Protein AF-A0A1M4SG14-F1 (afdb_monomer_lite)

Secondary structure (DSSP, 8-state):
-PPPHHHHHHHHHHHHHHHHHHHHHHHHTT-HHHHHHHHHHHHHHHHHHHHHHTT-S----S-HHHHHHHHHTT-GGGGGGHHHHHHHHGGGGGGT---

Sequence (99 aa):
MKRSNEEEAKRWLQQAKRDLDDAIFSKDGQRYNLACFLSQQAAEKAIKAYLYSQGAEFVWGHSVAELINDAIQFDESFVGRKKEGSSLDKYYIPTRYQG

Radius of gyration: 14.0 Å; chains: 1; bounding box: 39×34×36 Å

Structure (mmCIF, N/CA/C/O backbone):
data_AF-A0A1M4SG14-F1
#
_entry.id   AF-A0A1M4SG14-F1
#
loop_
_atom_site.group_PDB
_atom_site.id
_atom_site.type_symbol
_atom_site.label_atom_id
_atom_site.label_alt_id
_atom_site.label_comp_id
_atom_site.label_asym_id
_atom_site.label_entity_id
_atom_site.label_seq_id
_atom_site.pdbx_PDB_ins_code
_atom_site.Cartn_x
_atom_site.Cartn_y
_atom_site.Cartn_z
_atom_site.occupancy
_atom_site.B_iso_or_equiv
_atom_site.auth_seq_id
_atom_site.auth_comp_id
_atom_site.auth_asym_id
_atom_site.auth_atom_id
_atom_site.pdbx_PDB_model_num
ATOM 1 N N . MET A 1 1 ? -8.727 20.731 13.622 1.00 53.53 1 MET A N 1
ATOM 2 C CA . MET A 1 1 ? -9.446 19.474 13.932 1.00 53.53 1 MET A CA 1
ATOM 3 C C . MET A 1 1 ? -8.578 18.300 13.516 1.00 53.53 1 MET A C 1
ATOM 5 O O . MET A 1 1 ? -7.971 18.373 12.453 1.00 53.53 1 MET A O 1
ATOM 9 N N . LYS A 1 2 ? -8.479 17.261 14.354 1.00 65.88 2 LYS A N 1
ATOM 10 C CA . LYS A 1 2 ? -7.871 15.976 13.973 1.00 65.88 2 LYS A CA 1
ATOM 11 C C . LYS A 1 2 ? -8.773 15.374 12.881 1.00 65.88 2 LYS A C 1
ATOM 13 O O . LYS A 1 2 ? -9.988 15.386 13.060 1.00 65.88 2 LYS A O 1
ATOM 18 N N . ARG A 1 3 ? -8.209 14.977 11.736 1.00 73.44 3 ARG A N 1
ATOM 19 C CA . ARG A 1 3 ? -8.983 14.359 10.643 1.00 73.44 3 ARG A CA 1
ATOM 20 C C . ARG A 1 3 ? -9.549 13.020 11.104 1.00 73.44 3 ARG A C 1
ATOM 22 O O . ARG A 1 3 ? -8.946 12.365 11.955 1.00 73.44 3 ARG A O 1
ATOM 29 N N . SER A 1 4 ? -10.705 12.645 10.568 1.00 91.62 4 SER A N 1
ATOM 30 C CA . SER A 1 4 ? -11.299 11.337 10.840 1.00 91.62 4 SER A CA 1
ATOM 31 C C . SER A 1 4 ? -10.488 10.222 10.176 1.00 91.62 4 SER A C 1
ATOM 33 O O . SER A 1 4 ? -9.820 10.430 9.159 1.00 91.62 4 SER A O 1
ATOM 35 N N . ASN A 1 5 ? -10.583 9.015 10.729 1.00 90.81 5 ASN A N 1
ATOM 36 C CA . ASN A 1 5 ? -9.946 7.828 10.160 1.00 90.81 5 ASN A CA 1
ATOM 37 C C . ASN A 1 5 ? -10.421 7.551 8.721 1.00 90.81 5 ASN A C 1
ATOM 39 O O . ASN A 1 5 ? -9.631 7.135 7.878 1.00 90.81 5 ASN A O 1
ATOM 43 N N . GLU A 1 6 ? -11.681 7.863 8.404 1.00 93.38 6 GLU A N 1
ATOM 44 C CA . GLU A 1 6 ? -12.226 7.722 7.052 1.00 93.38 6 GLU A CA 1
ATOM 45 C C . GLU A 1 6 ? -11.580 8.702 6.054 1.00 93.38 6 GLU A C 1
ATOM 47 O O . GLU A 1 6 ? -11.269 8.332 4.918 1.00 93.38 6 GLU A O 1
ATOM 52 N N . GLU A 1 7 ? -11.339 9.949 6.465 1.00 94.75 7 GLU A N 1
ATOM 53 C CA . GLU A 1 7 ? -10.655 10.943 5.630 1.00 94.75 7 GLU A CA 1
ATOM 54 C C . GLU A 1 7 ? -9.188 10.569 5.384 1.00 94.75 7 GLU A C 1
ATOM 56 O O . GLU A 1 7 ? -8.713 10.671 4.248 1.00 94.75 7 GLU A O 1
ATOM 61 N N . GLU A 1 8 ? -8.472 10.095 6.411 1.00 94.56 8 GLU A N 1
ATOM 62 C CA . GLU A 1 8 ? -7.099 9.605 6.236 1.00 94.56 8 GLU A CA 1
ATOM 63 C C . GLU A 1 8 ? -7.064 8.359 5.345 1.00 94.56 8 GLU A C 1
ATOM 65 O O . GLU A 1 8 ? -6.257 8.307 4.415 1.00 94.56 8 GLU A O 1
ATOM 70 N N . ALA A 1 9 ? -7.983 7.406 5.532 1.00 96.56 9 ALA A N 1
ATOM 71 C CA . ALA A 1 9 ? -8.096 6.232 4.670 1.00 96.56 9 ALA A CA 1
ATOM 72 C C . ALA A 1 9 ? -8.272 6.625 3.193 1.00 96.56 9 ALA A C 1
ATOM 74 O O . ALA A 1 9 ? -7.521 6.167 2.327 1.00 96.56 9 ALA A O 1
ATOM 75 N N . LYS A 1 10 ? -9.207 7.538 2.893 1.00 97.12 10 LYS A N 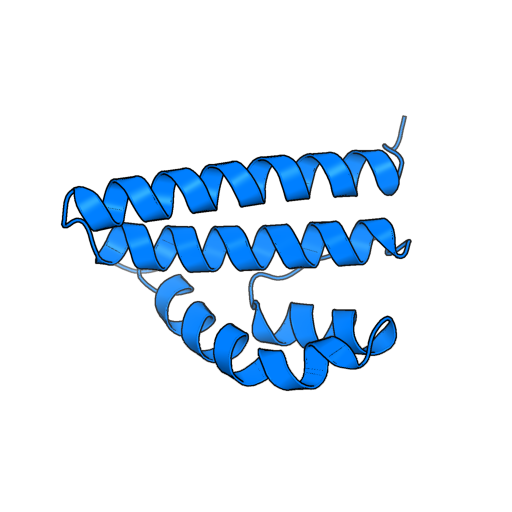1
ATOM 76 C CA . LYS A 1 10 ? -9.438 8.033 1.523 1.00 97.12 10 LYS A CA 1
ATOM 77 C C . LYS A 1 10 ? -8.201 8.710 0.940 1.00 97.12 10 LYS A C 1
ATOM 79 O O . LYS A 1 10 ? -7.866 8.473 -0.221 1.00 97.12 10 LYS A O 1
ATOM 84 N N . ARG A 1 11 ? -7.504 9.521 1.737 1.00 96.62 11 ARG A N 1
ATOM 85 C CA . ARG A 1 11 ? -6.282 10.218 1.320 1.00 96.62 11 ARG A CA 1
ATOM 86 C C . ARG A 1 11 ? -5.157 9.241 0.978 1.00 96.62 11 ARG A C 1
ATOM 88 O O . ARG A 1 11 ? -4.558 9.361 -0.092 1.00 96.62 11 ARG A O 1
ATOM 95 N N . TRP A 1 12 ? -4.880 8.276 1.855 1.00 97.25 12 TRP A N 1
ATOM 96 C CA . TRP A 1 12 ? -3.857 7.256 1.609 1.00 97.25 12 TRP A CA 1
ATOM 97 C C . TRP A 1 12 ? -4.201 6.410 0.383 1.00 97.25 12 TRP A C 1
ATOM 99 O O . TRP A 1 12 ? -3.333 6.187 -0.460 1.00 97.25 12 TRP A O 1
ATOM 109 N N . LEU A 1 13 ? -5.473 6.030 0.216 1.00 98.38 13 LEU A N 1
ATOM 110 C CA . LEU A 1 13 ? -5.920 5.264 -0.947 1.00 98.38 13 LEU A CA 1
ATOM 111 C C . LEU A 1 13 ? -5.787 6.063 -2.248 1.00 98.38 13 LEU A C 1
ATOM 113 O O . LEU A 1 13 ? -5.401 5.509 -3.276 1.00 98.38 13 LEU A O 1
ATOM 117 N N . GLN A 1 14 ? -6.095 7.362 -2.227 1.00 98.50 14 GLN A N 1
ATOM 118 C CA . GLN A 1 14 ? -5.926 8.222 -3.397 1.00 98.50 14 GLN A CA 1
ATOM 119 C C . GLN A 1 14 ? -4.456 8.299 -3.817 1.00 98.50 14 GLN A C 1
ATOM 121 O O . GLN A 1 14 ? -4.161 8.199 -5.006 1.00 98.50 14 GLN A O 1
ATOM 126 N N . GLN A 1 15 ? -3.540 8.439 -2.858 1.00 98.19 15 GLN A N 1
ATOM 127 C CA . GLN A 1 15 ? -2.114 8.462 -3.165 1.00 98.19 15 GLN A CA 1
ATOM 128 C C . GLN A 1 15 ? -1.616 7.092 -3.645 1.00 98.19 15 GLN A C 1
ATOM 130 O O . GLN A 1 15 ? -0.887 7.038 -4.626 1.00 98.19 15 GLN A O 1
ATOM 135 N N . ALA A 1 16 ? -2.072 5.993 -3.037 1.00 98.50 16 ALA A N 1
ATOM 136 C CA . ALA A 1 16 ? -1.742 4.638 -3.480 1.00 98.50 16 ALA A CA 1
ATOM 137 C C . ALA A 1 16 ? -2.119 4.393 -4.950 1.00 98.50 16 ALA A C 1
ATOM 139 O O . ALA A 1 16 ? -1.352 3.805 -5.707 1.00 98.50 16 ALA A O 1
ATOM 140 N N . LYS A 1 17 ? -3.296 4.880 -5.366 1.00 98.69 17 LYS A N 1
ATOM 141 C CA . LYS A 1 17 ? -3.761 4.782 -6.757 1.00 98.69 17 LYS A CA 1
ATOM 142 C C . LYS A 1 17 ? -2.889 5.584 -7.722 1.00 98.69 17 LYS A C 1
ATOM 144 O O . LYS A 1 17 ? -2.611 5.090 -8.806 1.00 98.69 17 LYS A O 1
ATOM 149 N N . ARG A 1 18 ? -2.459 6.788 -7.330 1.00 98.56 18 ARG A N 1
ATOM 150 C CA . ARG A 1 18 ? -1.542 7.615 -8.135 1.00 98.56 18 ARG A CA 1
ATOM 151 C C . ARG A 1 18 ? -0.184 6.943 -8.290 1.00 98.56 18 ARG A C 1
ATOM 153 O O . ARG A 1 18 ? 0.288 6.803 -9.406 1.00 98.56 18 ARG A O 1
ATOM 160 N N . ASP A 1 19 ? 0.382 6.441 -7.195 1.00 98.31 19 ASP A N 1
ATOM 161 C CA . ASP A 1 19 ? 1.669 5.745 -7.236 1.00 98.31 19 ASP A CA 1
ATOM 162 C C . ASP A 1 19 ? 1.611 4.494 -8.128 1.00 98.31 19 ASP A C 1
ATOM 164 O O . ASP A 1 19 ? 2.572 4.190 -8.830 1.00 98.31 19 ASP A O 1
ATOM 168 N N . LEU A 1 20 ? 0.484 3.771 -8.128 1.00 98.56 20 LEU A N 1
ATOM 169 C CA . LEU A 1 20 ? 0.284 2.625 -9.016 1.00 98.56 20 LEU A CA 1
ATOM 170 C C . LEU A 1 20 ? 0.206 3.043 -10.491 1.00 98.56 20 LEU A C 1
ATOM 172 O O . LEU A 1 20 ? 0.799 2.376 -11.336 1.00 98.56 20 LEU A O 1
ATOM 176 N N . ASP A 1 21 ? -0.503 4.129 -10.798 1.00 98.69 21 ASP A N 1
ATOM 177 C CA . ASP A 1 21 ? -0.583 4.680 -12.156 1.00 98.69 21 ASP A CA 1
ATOM 178 C C . ASP A 1 21 ? 0.807 5.107 -12.660 1.00 98.69 21 ASP A C 1
ATOM 180 O O . ASP A 1 21 ? 1.258 4.673 -13.722 1.00 98.69 21 ASP A O 1
ATOM 184 N N . ASP A 1 22 ? 1.562 5.824 -11.823 1.00 98.44 22 ASP A N 1
ATOM 185 C CA . ASP A 1 22 ? 2.942 6.217 -12.114 1.00 98.44 22 ASP A CA 1
ATOM 186 C C . ASP A 1 22 ? 3.872 4.996 -12.263 1.00 98.44 22 ASP A C 1
ATOM 188 O O . ASP A 1 22 ? 4.796 5.007 -13.086 1.00 98.44 22 ASP A O 1
ATOM 192 N N . ALA A 1 23 ? 3.646 3.920 -11.496 1.00 97.69 23 ALA A N 1
ATOM 193 C CA . ALA A 1 23 ? 4.402 2.673 -11.618 1.00 97.69 23 ALA A CA 1
ATOM 194 C C . ALA A 1 23 ? 4.162 2.001 -12.977 1.00 97.69 23 ALA A C 1
ATOM 196 O O . ALA A 1 23 ? 5.116 1.549 -13.618 1.00 97.69 23 ALA A O 1
ATOM 197 N N . ILE A 1 24 ? 2.903 1.960 -13.426 1.00 98.44 24 ILE A N 1
ATOM 198 C CA . ILE A 1 24 ? 2.510 1.410 -14.729 1.00 98.44 24 ILE A CA 1
ATOM 199 C C . ILE A 1 24 ? 3.133 2.244 -15.850 1.00 98.44 24 ILE A C 1
ATOM 201 O O . ILE A 1 24 ? 3.825 1.684 -16.703 1.00 98.44 24 ILE A O 1
ATOM 205 N N . PHE A 1 25 ? 2.992 3.571 -15.789 1.00 98.44 25 PHE A N 1
ATOM 206 C CA . PHE A 1 25 ? 3.600 4.489 -16.751 1.00 98.44 25 PHE A CA 1
ATOM 207 C C . PHE A 1 25 ? 5.128 4.334 -16.812 1.00 98.44 25 PHE A C 1
ATOM 209 O O . PHE A 1 25 ? 5.718 4.244 -17.889 1.00 98.44 25 PHE A O 1
ATOM 216 N N . SER A 1 26 ? 5.785 4.234 -15.653 1.00 97.19 26 SER A N 1
ATOM 217 C CA . SER A 1 26 ? 7.238 4.042 -15.566 1.00 97.19 26 SER A CA 1
ATOM 218 C C . SER A 1 26 ? 7.682 2.711 -16.168 1.00 97.19 26 SER A C 1
ATOM 220 O O . SER A 1 26 ? 8.703 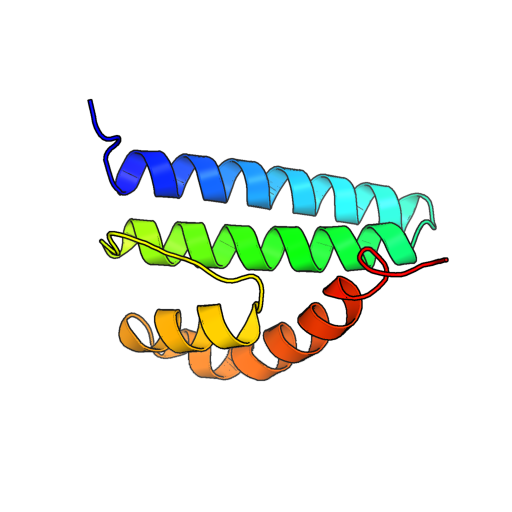2.659 -16.855 1.00 97.19 26 SER A O 1
ATOM 222 N N . LYS A 1 27 ? 6.921 1.635 -15.938 1.00 97.69 27 LYS A N 1
ATOM 223 C CA . LYS A 1 27 ? 7.182 0.312 -16.515 1.00 97.69 27 LYS A CA 1
ATOM 224 C C . LYS A 1 27 ? 7.065 0.352 -18.042 1.00 97.69 27 LYS A C 1
ATOM 226 O O . LYS A 1 27 ? 7.952 -0.166 -18.718 1.00 97.69 27 LYS A O 1
ATOM 231 N N . ASP A 1 28 ? 6.029 0.994 -18.577 1.00 98.06 28 ASP A N 1
ATOM 232 C CA . ASP A 1 28 ? 5.823 1.128 -20.026 1.00 98.06 28 ASP A CA 1
ATOM 233 C C . ASP A 1 28 ? 6.906 2.013 -20.673 1.00 98.06 28 ASP A C 1
ATOM 235 O O . ASP A 1 28 ? 7.377 1.731 -21.774 1.00 98.06 28 ASP A O 1
ATOM 239 N N . GLY A 1 29 ? 7.399 3.015 -19.940 1.00 97.75 29 GLY A N 1
ATOM 240 C CA . GLY A 1 29 ? 8.583 3.806 -20.289 1.00 97.75 29 GLY A CA 1
ATOM 241 C C . GLY A 1 29 ? 9.929 3.102 -20.056 1.00 97.75 29 GLY A C 1
ATOM 242 O O . GLY A 1 29 ? 10.965 3.764 -20.108 1.00 97.75 29 GLY A O 1
ATOM 243 N N . GLN A 1 30 ? 9.933 1.795 -19.760 1.00 97.19 30 GLN A N 1
ATOM 244 C CA . GLN A 1 30 ? 11.117 0.960 -19.493 1.00 97.19 30 GLN A CA 1
ATOM 245 C C . GLN A 1 30 ? 11.993 1.433 -18.313 1.00 97.19 30 GLN A C 1
ATOM 247 O O . GLN A 1 30 ? 13.157 1.050 -18.180 1.00 97.19 30 GLN A O 1
ATOM 252 N N . ARG A 1 31 ? 11.434 2.237 -17.402 1.00 95.56 31 ARG A N 1
ATOM 253 C CA . ARG A 1 31 ? 12.075 2.700 -16.160 1.00 95.56 31 ARG A CA 1
ATOM 254 C C . ARG A 1 31 ? 11.769 1.732 -15.017 1.00 95.56 31 ARG A C 1
ATOM 256 O O . ARG A 1 31 ? 11.079 2.069 -14.055 1.00 95.56 31 ARG A O 1
ATOM 263 N N . TYR A 1 32 ? 12.262 0.501 -15.133 1.00 93.06 32 TYR A N 1
ATOM 264 C CA . TYR A 1 32 ? 11.877 -0.605 -14.245 1.00 93.06 32 TYR A CA 1
ATOM 265 C C . TYR A 1 32 ? 12.236 -0.384 -12.770 1.00 93.06 32 TYR A C 1
ATOM 267 O O . TYR A 1 32 ? 11.474 -0.766 -11.888 1.00 93.06 32 TYR A O 1
ATOM 275 N N . ASN A 1 33 ? 13.365 0.269 -12.485 1.00 91.88 33 ASN A N 1
ATOM 276 C CA . ASN A 1 33 ? 13.756 0.617 -11.117 1.00 91.88 33 ASN A CA 1
ATOM 277 C C . ASN A 1 33 ? 12.728 1.546 -10.447 1.00 91.88 33 ASN A C 1
ATOM 279 O O . ASN A 1 33 ? 12.327 1.302 -9.309 1.00 91.88 33 ASN A O 1
ATOM 283 N N . LEU A 1 34 ? 12.271 2.571 -11.172 1.00 92.81 34 LEU A N 1
ATOM 284 C CA . LEU A 1 34 ? 11.246 3.500 -10.705 1.00 92.81 34 LEU A CA 1
ATOM 285 C C . LEU A 1 34 ? 9.889 2.801 -10.572 1.00 92.81 34 LEU A C 1
ATOM 287 O O . LEU A 1 34 ? 9.215 2.976 -9.562 1.00 92.81 34 LEU A O 1
ATOM 291 N N . ALA A 1 35 ? 9.529 1.949 -11.536 1.00 95.88 35 ALA A N 1
ATOM 292 C CA . ALA A 1 35 ? 8.304 1.157 -11.473 1.00 95.88 35 ALA A CA 1
ATOM 293 C C . ALA A 1 35 ? 8.247 0.260 -10.222 1.00 95.88 35 ALA A C 1
ATOM 295 O O . ALA A 1 35 ? 7.221 0.215 -9.544 1.00 95.88 35 ALA A O 1
ATOM 296 N N . CYS A 1 36 ? 9.350 -0.412 -9.869 1.00 93.94 36 CYS A N 1
ATOM 297 C CA . CYS A 1 36 ? 9.424 -1.233 -8.658 1.00 93.94 36 CYS A CA 1
ATOM 298 C C . CYS A 1 36 ? 9.304 -0.397 -7.375 1.00 93.94 36 CYS A C 1
ATOM 300 O O . CYS A 1 36 ? 8.570 -0.781 -6.464 1.00 93.94 36 CYS A O 1
ATOM 302 N N . PHE A 1 37 ? 9.985 0.752 -7.309 1.00 93.94 37 PHE A N 1
ATOM 303 C CA . PHE A 1 37 ? 9.889 1.666 -6.167 1.00 93.94 37 PHE A CA 1
ATOM 304 C C . PHE A 1 37 ? 8.453 2.173 -5.967 1.00 93.94 37 PHE A C 1
ATOM 306 O O . PHE A 1 37 ? 7.904 2.081 -4.869 1.00 93.94 37 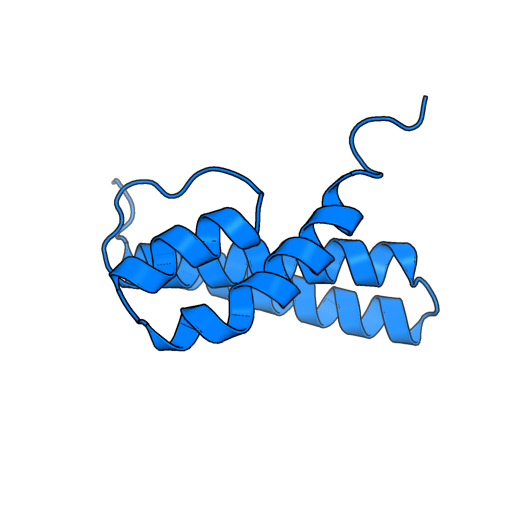PHE A O 1
ATOM 313 N N . LEU A 1 38 ? 7.815 2.639 -7.041 1.00 96.12 38 LEU A N 1
ATOM 314 C CA . LEU A 1 38 ? 6.437 3.127 -7.004 1.00 96.12 38 LEU A CA 1
ATOM 315 C C . LEU A 1 38 ? 5.435 2.012 -6.685 1.00 96.12 38 LEU A C 1
ATOM 317 O O . LEU A 1 38 ? 4.475 2.251 -5.962 1.00 96.12 38 LEU A O 1
ATOM 321 N N . SER A 1 39 ? 5.690 0.776 -7.126 1.00 96.75 39 SER A N 1
ATOM 322 C CA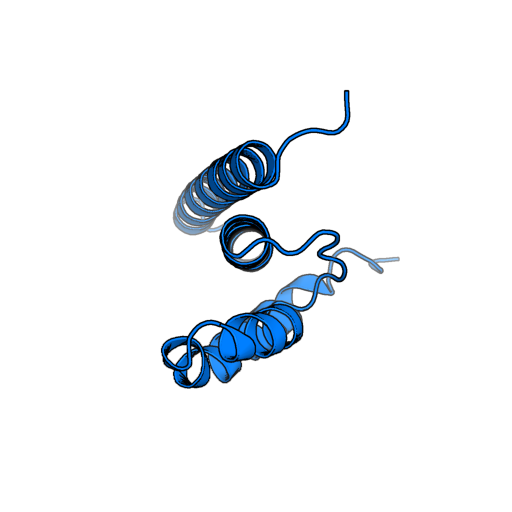 . SER A 1 39 ? 4.867 -0.385 -6.754 1.00 96.75 39 SER A CA 1
ATOM 323 C C . SER A 1 39 ? 4.927 -0.679 -5.251 1.00 96.75 39 SER A C 1
ATOM 325 O O . SER A 1 39 ? 3.897 -0.963 -4.638 1.00 96.75 39 SER A O 1
ATOM 327 N N . GLN A 1 40 ? 6.112 -0.579 -4.633 1.00 95.69 40 GLN A N 1
ATOM 328 C CA . GLN A 1 40 ? 6.248 -0.714 -3.178 1.00 95.69 40 GLN A CA 1
ATOM 329 C C . GLN A 1 40 ? 5.507 0.419 -2.457 1.00 95.69 40 GLN A C 1
ATOM 331 O O . GL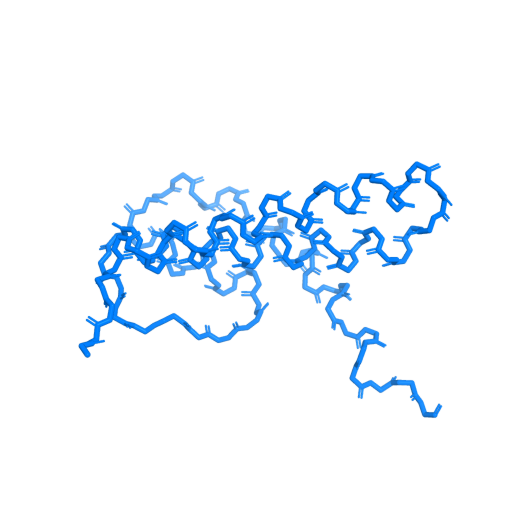N A 1 40 ? 4.747 0.149 -1.527 1.00 95.69 40 GLN A O 1
ATOM 336 N N . GLN A 1 41 ? 5.662 1.662 -2.922 1.00 96.69 41 GLN A N 1
ATOM 337 C CA . GLN A 1 41 ? 4.966 2.819 -2.360 1.00 96.69 41 GLN A CA 1
ATOM 338 C C . GLN A 1 41 ? 3.442 2.690 -2.475 1.00 96.69 41 GLN A C 1
ATOM 340 O O . GLN A 1 41 ? 2.738 2.913 -1.492 1.00 96.69 41 GLN A O 1
ATOM 345 N N . ALA A 1 42 ? 2.929 2.259 -3.628 1.00 98.12 42 ALA A N 1
ATOM 346 C CA . ALA A 1 42 ? 1.507 2.019 -3.832 1.00 98.12 42 ALA A CA 1
ATOM 347 C C . ALA A 1 42 ? 0.960 0.990 -2.831 1.00 98.12 42 ALA A C 1
ATOM 349 O O . ALA A 1 42 ? -0.068 1.233 -2.197 1.00 98.12 42 ALA A O 1
ATOM 350 N N . ALA A 1 43 ? 1.669 -0.127 -2.634 1.00 97.38 43 ALA A N 1
ATOM 351 C CA . ALA A 1 43 ? 1.276 -1.152 -1.672 1.00 97.38 43 ALA A CA 1
ATOM 352 C C . ALA A 1 43 ? 1.314 -0.639 -0.223 1.00 97.38 43 ALA A C 1
ATOM 354 O O . ALA A 1 43 ? 0.332 -0.801 0.500 1.00 97.38 43 ALA A O 1
ATOM 355 N N . GLU A 1 44 ? 2.393 0.040 0.187 1.00 97.06 44 GLU A N 1
ATOM 356 C CA . GLU A 1 44 ? 2.520 0.648 1.522 1.00 97.06 44 GLU A CA 1
ATOM 357 C C . GLU A 1 44 ? 1.319 1.555 1.824 1.00 97.06 44 GLU A C 1
ATOM 359 O O . GLU A 1 44 ? 0.662 1.430 2.861 1.00 97.06 44 GLU A O 1
ATOM 364 N N . LYS A 1 45 ? 0.991 2.450 0.888 1.00 97.88 45 LYS A N 1
ATOM 365 C CA . LYS A 1 45 ? -0.101 3.414 1.048 1.00 97.88 45 LYS A CA 1
ATOM 366 C C . LYS A 1 45 ? -1.479 2.752 1.015 1.00 97.88 45 LYS A C 1
ATOM 368 O O . LYS A 1 45 ? -2.361 3.172 1.762 1.00 97.88 45 LYS A O 1
ATOM 373 N N . ALA A 1 46 ? -1.666 1.712 0.203 1.00 98.25 46 ALA A N 1
ATOM 374 C CA . ALA A 1 46 ? -2.923 0.971 0.142 1.00 98.25 46 ALA A CA 1
ATOM 375 C C . ALA A 1 46 ? -3.223 0.242 1.460 1.00 98.25 46 ALA A C 1
ATOM 377 O O . ALA A 1 46 ? -4.345 0.323 1.958 1.00 98.25 46 ALA A O 1
ATOM 378 N N . ILE A 1 47 ? -2.225 -0.415 2.062 1.00 97.75 47 ILE A N 1
ATOM 379 C CA . ILE A 1 47 ? -2.422 -1.105 3.345 1.00 97.75 47 ILE A CA 1
ATOM 380 C C . ILE A 1 47 ? -2.624 -0.100 4.486 1.00 97.75 47 ILE A C 1
ATOM 382 O O . ILE A 1 47 ? -3.507 -0.296 5.318 1.00 97.75 47 ILE A O 1
ATOM 386 N N . LYS A 1 48 ? -1.912 1.037 4.483 1.00 97.44 48 LYS A N 1
ATOM 387 C CA . LYS A 1 48 ? -2.184 2.141 5.426 1.00 97.44 48 LYS A CA 1
ATOM 388 C C . LYS A 1 48 ? -3.623 2.636 5.329 1.00 97.44 48 LYS A C 1
ATOM 390 O O . LYS A 1 48 ? -4.282 2.803 6.352 1.00 97.44 48 LYS A O 1
ATOM 395 N N . ALA A 1 49 ? -4.124 2.836 4.110 1.00 97.81 49 ALA A N 1
ATOM 396 C CA . ALA A 1 49 ? -5.509 3.233 3.888 1.00 97.81 49 ALA A CA 1
ATOM 397 C C . ALA A 1 49 ? -6.501 2.222 4.473 1.00 97.81 49 ALA A C 1
ATOM 399 O O . ALA A 1 49 ? -7.468 2.616 5.124 1.00 97.81 49 ALA A O 1
ATOM 400 N N . TYR A 1 50 ? -6.238 0.929 4.266 1.00 97.81 50 TYR A N 1
ATOM 401 C CA . TYR A 1 50 ? -7.040 -0.142 4.842 1.00 97.81 50 TYR A CA 1
ATOM 402 C C . TYR A 1 50 ? -7.033 -0.090 6.376 1.00 97.81 50 TYR A C 1
ATOM 404 O O . TYR A 1 50 ? -8.101 -0.024 6.976 1.00 97.81 50 TYR A O 1
ATOM 412 N N . LEU A 1 51 ? -5.865 -0.010 7.015 1.00 96.94 51 LEU A N 1
ATOM 413 C CA . LEU A 1 51 ? -5.750 0.051 8.477 1.00 96.94 51 LEU A CA 1
ATOM 414 C C . LEU A 1 51 ? -6.479 1.261 9.080 1.00 96.94 51 LEU A C 1
ATOM 416 O O . LEU A 1 51 ? -7.216 1.116 10.056 1.00 96.94 51 LEU A O 1
ATOM 420 N N . TYR A 1 52 ? -6.360 2.440 8.461 1.00 96.75 52 TYR A N 1
ATOM 421 C CA . TYR A 1 52 ? -7.156 3.602 8.864 1.00 96.75 52 TYR A CA 1
ATOM 422 C C . TYR A 1 52 ? -8.659 3.346 8.697 1.00 96.75 52 TYR A C 1
ATOM 424 O O . TYR A 1 52 ? -9.432 3.686 9.588 1.00 96.75 52 TYR A O 1
ATOM 432 N N . SER A 1 53 ? -9.095 2.685 7.618 1.00 96.62 53 SER A N 1
ATOM 433 C CA . SER A 1 53 ? -10.516 2.351 7.429 1.00 96.62 53 SER A CA 1
ATOM 434 C C . SER A 1 53 ? -11.067 1.393 8.495 1.00 96.62 53 SER A C 1
ATOM 436 O O . SER A 1 53 ? -12.258 1.443 8.784 1.00 96.62 53 SER A O 1
ATOM 438 N N . GLN A 1 54 ? -10.202 0.576 9.110 1.00 96.31 54 GLN A N 1
ATOM 439 C CA . GLN A 1 54 ? -10.543 -0.313 10.228 1.00 96.31 54 GLN A CA 1
ATOM 440 C C . GLN A 1 54 ? -10.506 0.385 11.599 1.00 96.31 54 GLN A C 1
ATOM 442 O O . GLN A 1 54 ? -10.800 -0.229 12.620 1.00 96.31 54 GLN A O 1
ATOM 447 N N . GLY A 1 55 ? -10.165 1.676 11.641 1.00 93.69 55 GLY A N 1
ATOM 448 C CA . GLY A 1 55 ? -10.178 2.472 12.865 1.00 93.69 55 GLY A CA 1
ATOM 449 C C . GLY A 1 55 ? -8.825 2.621 13.563 1.00 93.69 55 GLY A C 1
ATOM 450 O O . GLY A 1 55 ? -8.793 3.154 14.672 1.00 93.69 55 GLY A O 1
ATOM 451 N N . ALA A 1 56 ? -7.713 2.207 12.944 1.00 92.25 56 ALA A N 1
ATOM 452 C CA . ALA A 1 56 ? -6.383 2.406 13.519 1.00 92.25 56 ALA A CA 1
ATOM 453 C C . ALA A 1 56 ? -6.085 3.903 13.735 1.00 92.25 56 ALA A C 1
ATOM 455 O O . ALA A 1 56 ? -6.200 4.706 12.811 1.00 92.25 56 ALA A O 1
ATOM 456 N N . GLU A 1 57 ? -5.677 4.289 14.948 1.00 85.81 57 GLU A N 1
ATOM 457 C CA . GLU A 1 57 ? -5.384 5.697 15.265 1.00 85.81 57 GLU A CA 1
ATOM 458 C C . GLU A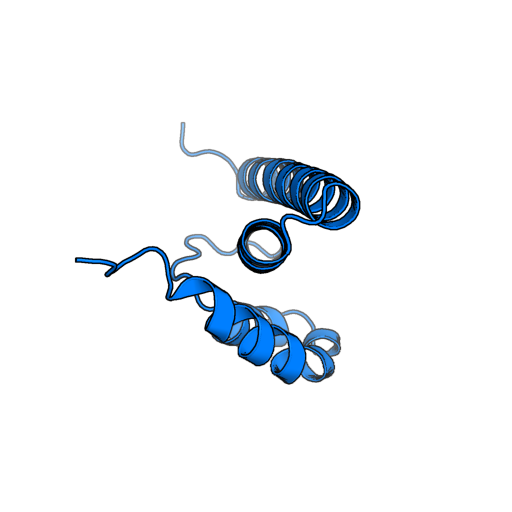 1 57 ? -4.045 6.173 14.685 1.00 85.81 57 GLU A C 1
ATOM 460 O O . GLU A 1 57 ? -3.906 7.330 14.280 1.00 85.81 57 GLU A O 1
ATOM 465 N N . PHE A 1 58 ? -3.053 5.282 14.644 1.00 85.19 58 PHE A N 1
ATOM 466 C CA . PHE A 1 58 ? -1.714 5.563 14.139 1.00 85.19 58 PHE A CA 1
ATOM 467 C C . PHE A 1 58 ? -1.179 4.362 13.369 1.00 85.19 58 PHE A C 1
ATOM 469 O O . PHE A 1 58 ? -0.977 3.293 13.936 1.00 85.19 58 PHE A O 1
ATOM 476 N N . VAL A 1 59 ? -0.897 4.570 12.083 1.00 89.62 59 VAL A N 1
ATOM 477 C CA . VAL A 1 59 ? -0.247 3.580 11.225 1.00 89.62 59 VAL A CA 1
ATOM 478 C C . VAL A 1 59 ? 1.132 4.112 10.847 1.00 89.62 59 VAL A C 1
ATOM 480 O O . VAL A 1 59 ? 1.253 5.181 10.245 1.00 89.62 59 VAL A O 1
ATOM 483 N N . TRP A 1 60 ? 2.185 3.390 11.220 1.00 86.38 60 TRP A N 1
ATOM 484 C CA . TRP A 1 60 ? 3.575 3.817 11.060 1.00 86.38 60 TRP A CA 1
ATOM 485 C C . TRP A 1 60 ? 4.416 2.716 10.408 1.00 86.38 60 TRP A C 1
ATOM 487 O O . TRP A 1 60 ? 3.956 1.597 10.215 1.00 86.38 60 TRP A O 1
ATOM 497 N N . GLY A 1 61 ? 5.644 3.055 10.017 1.00 87.56 61 GLY A N 1
ATOM 498 C CA . GLY A 1 61 ? 6.530 2.140 9.300 1.00 87.56 61 GLY A CA 1
ATOM 499 C C . GLY A 1 61 ? 6.353 2.173 7.780 1.00 87.56 61 GLY A C 1
ATOM 500 O O . GLY A 1 61 ? 5.447 2.815 7.242 1.00 87.56 61 GLY A O 1
ATOM 501 N N . HIS A 1 62 ? 7.286 1.512 7.096 1.00 85.44 62 HIS A N 1
ATOM 502 C CA . HIS A 1 62 ? 7.380 1.476 5.630 1.00 85.44 62 HIS A CA 1
ATOM 503 C C . HIS A 1 62 ? 7.424 0.057 5.059 1.00 85.44 62 HIS A C 1
ATOM 505 O O . HIS A 1 62 ? 7.321 -0.116 3.849 1.00 85.44 62 HIS A O 1
ATOM 511 N N . SER A 1 63 ? 7.584 -0.958 5.913 1.00 93.00 63 SER A N 1
ATOM 512 C CA . SER A 1 63 ? 7.549 -2.346 5.462 1.00 93.00 63 SER A CA 1
ATOM 513 C C . SER A 1 63 ? 6.114 -2.728 5.125 1.00 93.00 63 SER A C 1
ATOM 515 O O . SER A 1 63 ? 5.235 -2.706 5.986 1.00 93.00 63 SER A O 1
ATOM 517 N N . VAL A 1 64 ? 5.887 -3.103 3.870 1.00 95.25 64 VAL A N 1
ATOM 518 C CA . VAL A 1 64 ? 4.603 -3.625 3.403 1.00 95.25 64 VAL A CA 1
ATOM 519 C C . VAL A 1 64 ? 4.290 -4.937 4.117 1.00 95.25 64 VAL A C 1
ATOM 521 O O . VAL A 1 64 ? 3.140 -5.174 4.468 1.00 95.25 64 VAL A O 1
ATOM 524 N N . ALA A 1 65 ? 5.299 -5.777 4.375 1.00 94.56 65 ALA A N 1
ATOM 525 C CA . ALA A 1 65 ? 5.104 -7.036 5.090 1.00 94.56 65 ALA A CA 1
ATOM 526 C C . ALA A 1 65 ? 4.612 -6.830 6.533 1.00 94.56 65 ALA A C 1
ATOM 528 O O . ALA A 1 65 ? 3.699 -7.535 6.961 1.00 94.56 65 ALA A O 1
ATOM 529 N N . GLU A 1 66 ? 5.175 -5.861 7.261 1.00 94.50 66 GLU A N 1
ATOM 530 C CA . GLU A 1 66 ? 4.722 -5.543 8.621 1.00 94.50 66 GLU A CA 1
ATOM 531 C C . GLU A 1 66 ? 3.323 -4.921 8.623 1.00 94.50 66 GLU A C 1
ATOM 533 O O . GLU A 1 66 ? 2.464 -5.358 9.381 1.00 94.50 66 GLU A O 1
ATOM 538 N N . LEU A 1 67 ? 3.031 -4.010 7.691 1.00 96.56 67 LEU A N 1
ATOM 539 C CA . LEU A 1 67 ? 1.680 -3.454 7.546 1.00 96.56 67 LEU A CA 1
ATOM 540 C C . LEU A 1 67 ? 0.639 -4.536 7.206 1.00 96.56 67 LEU A C 1
ATOM 542 O O . LEU A 1 67 ? -0.508 -4.460 7.641 1.00 96.56 67 LEU A O 1
ATOM 546 N N . ILE A 1 68 ? 1.023 -5.559 6.435 1.00 96.69 68 ILE A N 1
ATOM 547 C CA . ILE A 1 68 ? 0.170 -6.723 6.167 1.00 96.69 68 ILE A CA 1
ATOM 548 C C . ILE A 1 68 ? -0.050 -7.550 7.443 1.00 96.69 68 ILE A C 1
ATOM 550 O O . ILE A 1 68 ? -1.164 -8.024 7.644 1.00 96.69 68 ILE A O 1
ATOM 554 N N . ASN A 1 69 ? 0.951 -7.704 8.321 1.00 95.31 69 ASN A N 1
ATOM 555 C CA . ASN A 1 69 ? 0.761 -8.381 9.615 1.00 95.31 69 ASN A CA 1
ATOM 556 C C . ASN A 1 69 ? -0.296 -7.672 10.472 1.00 95.31 69 ASN A C 1
ATOM 558 O O . ASN A 1 69 ? -1.133 -8.344 11.078 1.00 95.31 69 ASN A O 1
ATOM 562 N N . ASP A 1 70 ? -0.285 -6.338 10.476 1.00 95.69 70 ASP A N 1
ATOM 563 C CA . ASP A 1 70 ? -1.301 -5.539 11.162 1.00 95.69 70 ASP A CA 1
ATOM 564 C C . ASP A 1 70 ? -2.680 -5.730 10.513 1.00 95.69 70 ASP A C 1
ATOM 566 O O . ASP A 1 70 ? -3.678 -5.914 11.206 1.00 95.69 70 ASP A O 1
ATOM 570 N N . ALA A 1 71 ? -2.746 -5.747 9.176 1.00 96.44 71 ALA A N 1
ATOM 571 C CA . ALA A 1 71 ? -4.000 -5.924 8.440 1.00 96.44 71 ALA A CA 1
ATOM 572 C C . ALA A 1 71 ? -4.640 -7.303 8.679 1.00 96.44 71 ALA A C 1
ATOM 574 O O . ALA A 1 71 ? -5.863 -7.398 8.756 1.00 96.44 71 ALA A O 1
ATOM 575 N N . ILE A 1 72 ? -3.828 -8.350 8.867 1.00 96.31 72 ILE A N 1
ATOM 576 C CA . ILE A 1 72 ? -4.295 -9.710 9.189 1.00 96.31 72 ILE A CA 1
ATOM 577 C C . ILE A 1 72 ? -5.105 -9.746 10.492 1.00 96.31 72 ILE A C 1
ATOM 579 O O . ILE A 1 72 ? -6.001 -10.575 10.615 1.00 96.31 72 ILE A O 1
ATOM 583 N N . GLN A 1 73 ? -4.847 -8.837 11.442 1.00 95.00 73 GLN A N 1
ATOM 584 C CA . GLN A 1 73 ? -5.632 -8.753 12.683 1.00 95.00 73 GLN A CA 1
ATOM 585 C C . GLN A 1 73 ? -7.092 -8.337 12.439 1.00 95.00 73 GLN A C 1
ATOM 587 O O . GLN A 1 73 ? -7.944 -8.570 13.293 1.00 95.00 73 GLN A O 1
ATOM 592 N N . PHE A 1 74 ? -7.377 -7.720 11.289 1.00 95.50 74 PHE A N 1
ATOM 593 C CA . PHE A 1 74 ? -8.712 -7.273 10.892 1.00 95.50 74 PHE A CA 1
ATOM 594 C C . PHE A 1 74 ? -9.332 -8.159 9.803 1.00 95.50 74 PHE A C 1
ATOM 596 O O . PHE A 1 74 ? -10.550 -8.325 9.773 1.00 95.50 74 PHE A O 1
ATOM 603 N N . ASP A 1 75 ? -8.512 -8.727 8.913 1.00 95.25 75 ASP A N 1
ATOM 604 C CA . ASP A 1 75 ? -8.958 -9.575 7.805 1.00 95.25 75 ASP A CA 1
ATOM 605 C C . ASP A 1 75 ? -7.895 -10.631 7.450 1.00 95.25 75 ASP A C 1
ATOM 607 O O . ASP A 1 75 ? -6.835 -10.345 6.886 1.00 95.25 75 ASP A O 1
ATOM 611 N N . GLU A 1 76 ? -8.198 -11.896 7.744 1.00 94.50 76 GLU A N 1
ATOM 612 C CA . GLU A 1 76 ? -7.300 -13.030 7.494 1.00 94.50 76 GLU A CA 1
ATOM 613 C C . GLU A 1 76 ? -7.008 -13.269 6.001 1.00 94.50 76 GLU A C 1
ATOM 615 O O . GLU A 1 76 ? -6.029 -13.942 5.663 1.00 94.50 76 GLU A O 1
ATOM 620 N N . SER A 1 77 ? -7.779 -12.688 5.071 1.00 94.44 77 SER A N 1
ATOM 621 C CA . SER A 1 77 ? -7.500 -12.804 3.632 1.00 94.44 77 SER A CA 1
ATOM 622 C C . SER A 1 77 ? -6.147 -12.194 3.231 1.00 94.44 77 SER A C 1
ATOM 624 O O . SER A 1 77 ? -5.580 -12.549 2.191 1.00 94.44 77 SER A O 1
ATOM 626 N N . PHE A 1 78 ? -5.574 -11.334 4.082 1.00 94.62 78 PHE A N 1
ATOM 627 C CA . PHE A 1 78 ? -4.235 -10.777 3.905 1.00 94.62 78 PHE A CA 1
ATOM 628 C C . PHE A 1 78 ? -3.096 -11.771 4.189 1.00 94.62 78 PHE A C 1
ATOM 630 O O . PHE A 1 78 ? -1.978 -11.532 3.725 1.00 94.62 78 PHE A O 1
ATOM 637 N N . VAL A 1 79 ? -3.344 -12.909 4.859 1.00 92.38 79 VAL A N 1
ATOM 638 C CA . VAL A 1 79 ? -2.310 -13.922 5.178 1.00 92.38 79 VAL A CA 1
ATOM 639 C C . VAL A 1 79 ? -1.574 -14.381 3.920 1.00 92.38 79 VAL A C 1
ATOM 641 O O . VAL A 1 79 ? -0.343 -14.467 3.902 1.00 92.38 79 VAL A O 1
ATOM 644 N N . GLY A 1 80 ? -2.319 -14.600 2.835 1.00 91.69 80 GLY A N 1
ATOM 645 C CA . GLY A 1 80 ? -1.766 -15.027 1.552 1.00 91.69 80 GLY A CA 1
ATOM 646 C C . GLY A 1 80 ? -0.897 -13.980 0.849 1.00 91.69 80 GLY A C 1
ATOM 647 O O . GLY A 1 80 ? -0.215 -14.342 -0.099 1.00 91.69 80 GLY A O 1
ATOM 648 N N . ARG A 1 81 ? -0.902 -12.714 1.302 1.00 91.44 81 ARG A N 1
ATOM 649 C CA . ARG A 1 81 ? -0.217 -11.585 0.642 1.00 91.44 81 ARG A CA 1
ATOM 650 C C . ARG A 1 81 ? 1.121 -11.189 1.272 1.00 91.44 81 ARG A C 1
ATOM 652 O O . ARG A 1 81 ? 1.812 -10.290 0.784 1.00 91.44 81 ARG A O 1
ATOM 659 N N . LYS A 1 82 ? 1.504 -11.828 2.382 1.00 90.12 82 LYS A N 1
ATOM 660 C CA . LYS A 1 82 ? 2.717 -11.466 3.134 1.00 90.12 82 LYS A CA 1
ATOM 661 C C . LYS A 1 82 ? 3.990 -11.629 2.299 1.00 90.12 82 LYS A C 1
ATOM 663 O O . LYS A 1 82 ? 4.892 -10.797 2.374 1.00 90.12 82 LYS A O 1
ATOM 668 N N . LYS A 1 83 ? 4.055 -12.675 1.467 1.00 89.81 83 LYS A N 1
ATOM 669 C CA . LYS A 1 83 ? 5.220 -12.965 0.617 1.00 89.81 83 LYS A CA 1
ATOM 670 C C . LYS A 1 83 ? 5.428 -11.886 -0.452 1.00 89.81 83 LYS A C 1
ATOM 672 O O . LYS A 1 83 ? 6.569 -11.521 -0.750 1.00 89.81 83 LYS A O 1
ATOM 677 N N . GLU A 1 84 ? 4.344 -11.364 -1.012 1.00 90.81 84 GLU A N 1
ATOM 678 C CA . GLU A 1 84 ? 4.338 -10.251 -1.957 1.00 90.81 84 GLU A CA 1
ATOM 679 C C . GLU A 1 84 ? 4.829 -8.974 -1.274 1.00 90.81 84 GLU A C 1
ATOM 681 O O . GLU A 1 84 ? 5.730 -8.319 -1.799 1.00 90.81 84 GLU A O 1
ATOM 686 N N . GLY A 1 85 ? 4.333 -8.680 -0.066 1.00 90.94 85 GLY A N 1
ATOM 687 C CA . GLY A 1 85 ? 4.812 -7.558 0.748 1.00 90.94 85 GLY A CA 1
ATOM 688 C C . GLY A 1 85 ? 6.323 -7.609 0.994 1.00 90.94 85 GLY A C 1
ATOM 689 O O . GLY A 1 85 ? 7.037 -6.656 0.685 1.00 90.94 85 GLY A O 1
ATOM 690 N N . SER A 1 86 ? 6.847 -8.758 1.434 1.00 90.06 86 SER A N 1
ATOM 691 C CA . SER A 1 86 ? 8.294 -8.936 1.650 1.00 90.06 86 SER A CA 1
ATOM 692 C C . SER A 1 86 ? 9.118 -8.827 0.364 1.00 90.06 86 SER A C 1
ATOM 694 O O . SER A 1 86 ? 10.295 -8.470 0.401 1.00 90.06 86 SER A O 1
ATOM 696 N N . SER A 1 87 ? 8.529 -9.162 -0.785 1.00 89.88 87 SER A N 1
ATOM 697 C CA . SER A 1 87 ? 9.188 -9.004 -2.083 1.00 89.88 87 SER A CA 1
ATOM 698 C C . SER A 1 87 ? 9.287 -7.530 -2.477 1.00 89.88 87 SER A C 1
ATOM 700 O O . SER A 1 87 ? 10.332 -7.113 -2.973 1.00 89.88 87 SER A O 1
ATOM 702 N N . LEU A 1 88 ? 8.244 -6.739 -2.201 1.00 88.94 88 LEU A N 1
ATOM 703 C CA . LEU A 1 88 ? 8.215 -5.297 -2.455 1.00 88.94 88 LEU A CA 1
ATOM 704 C C . LEU A 1 88 ? 9.199 -4.523 -1.573 1.00 88.94 88 LEU A C 1
ATOM 706 O O . LEU A 1 88 ? 9.878 -3.625 -2.068 1.00 88.94 88 LEU A O 1
ATOM 710 N N . ASP A 1 89 ? 9.357 -4.916 -0.308 1.00 87.75 89 ASP A N 1
ATOM 711 C CA . ASP A 1 89 ? 10.263 -4.248 0.640 1.00 87.75 89 ASP A CA 1
ATOM 712 C C . ASP A 1 89 ? 11.735 -4.247 0.188 1.00 87.75 89 ASP A C 1
ATOM 714 O O . ASP A 1 89 ? 12.504 -3.355 0.551 1.00 87.75 89 ASP A O 1
ATOM 718 N N . LYS A 1 90 ? 12.135 -5.180 -0.685 1.00 82.00 90 LYS A N 1
ATOM 719 C CA . LYS A 1 90 ? 13.478 -5.199 -1.296 1.00 82.00 90 LYS A CA 1
ATOM 720 C C . LYS A 1 90 ? 13.738 -3.981 -2.187 1.00 82.00 90 LYS A C 1
ATOM 722 O O . LYS A 1 90 ? 14.882 -3.556 -2.326 1.00 82.00 90 LYS A O 1
ATOM 727 N N . TYR A 1 91 ? 12.688 -3.409 -2.771 1.00 74.12 91 TYR A N 1
ATOM 728 C CA . TYR A 1 91 ? 12.767 -2.259 -3.674 1.00 74.12 91 TYR A CA 1
ATOM 729 C C . TYR A 1 91 ? 12.634 -0.912 -2.952 1.00 74.12 91 TYR A C 1
ATOM 731 O O . TYR A 1 91 ? 12.792 0.132 -3.578 1.00 74.12 91 TYR A O 1
ATOM 739 N N . TYR A 1 92 ? 12.415 -0.925 -1.633 1.00 62.16 92 TYR A N 1
ATOM 740 C CA . TYR A 1 92 ? 12.413 0.272 -0.787 1.00 62.16 92 TYR A CA 1
ATOM 741 C C . TYR A 1 92 ? 13.837 0.784 -0.467 1.00 62.16 92 TYR A C 1
ATOM 743 O O . TYR A 1 92 ? 14.024 1.931 -0.073 1.00 62.16 92 TYR A O 1
ATOM 751 N N . ILE A 1 93 ? 14.867 -0.059 -0.626 1.00 55.72 93 ILE A N 1
ATOM 752 C CA . ILE A 1 93 ? 16.230 0.195 -0.123 1.00 55.72 93 ILE A CA 1
ATOM 753 C C . ILE A 1 93 ? 17.137 1.066 -1.033 1.00 55.72 93 ILE A C 1
ATOM 755 O O . ILE A 1 93 ? 17.993 1.751 -0.467 1.00 55.72 93 ILE A O 1
ATOM 759 N N . PRO A 1 94 ? 16.980 1.182 -2.373 1.00 50.78 94 PRO A N 1
ATOM 760 C CA . PRO A 1 94 ? 17.920 1.985 -3.169 1.00 50.78 94 PRO A CA 1
ATOM 761 C C . PRO A 1 94 ? 17.874 3.507 -2.934 1.00 50.78 94 PRO A C 1
ATOM 763 O O . PRO A 1 94 ? 18.718 4.210 -3.475 1.00 50.78 94 PRO A O 1
ATOM 766 N N . THR A 1 95 ? 16.927 4.047 -2.157 1.00 45.69 95 THR A N 1
ATOM 767 C CA . THR A 1 95 ? 16.754 5.504 -1.970 1.00 45.69 95 THR A CA 1
ATOM 768 C C . THR A 1 95 ? 17.347 6.068 -0.678 1.00 45.69 95 THR A C 1
ATOM 770 O O . THR A 1 95 ? 17.278 7.278 -0.474 1.00 45.69 95 THR A O 1
ATOM 773 N N . ARG A 1 96 ? 17.943 5.244 0.200 1.00 52.44 96 ARG A N 1
ATOM 774 C CA . ARG A 1 96 ? 18.561 5.741 1.451 1.00 52.44 96 ARG A CA 1
ATOM 775 C C . ARG A 1 96 ? 20.084 5.833 1.428 1.00 52.44 96 ARG A C 1
ATOM 777 O O . ARG A 1 96 ? 20.618 6.641 2.173 1.00 52.44 96 ARG A O 1
ATOM 784 N N . TYR A 1 97 ? 20.763 5.080 0.563 1.00 44.03 97 TYR A N 1
ATOM 785 C CA . TYR A 1 97 ? 22.210 5.190 0.363 1.00 44.03 97 TYR A CA 1
ATOM 786 C C . TYR A 1 97 ? 22.584 4.770 -1.065 1.00 44.03 97 TYR A C 1
ATOM 788 O O . TYR A 1 97 ? 22.838 3.600 -1.340 1.00 44.03 97 TYR A O 1
ATOM 796 N N . GLN A 1 98 ? 22.629 5.738 -1.974 1.00 45.03 98 GLN A N 1
ATOM 797 C CA . GLN A 1 98 ? 23.668 5.766 -3.000 1.00 45.03 98 GLN A CA 1
ATOM 798 C C . GLN A 1 98 ? 24.559 6.944 -2.604 1.00 45.03 98 GLN A C 1
ATOM 800 O O . GLN A 1 98 ? 24.038 8.039 -2.394 1.00 45.03 98 GLN A O 1
ATOM 805 N N . GLY A 1 99 ? 25.834 6.655 -2.330 1.00 45.91 99 GLY A N 1
ATOM 806 C CA . GLY A 1 99 ? 26.829 7.658 -1.944 1.00 45.91 99 GLY A CA 1
ATOM 807 C C . GLY A 1 99 ? 27.097 8.681 -3.036 1.00 45.91 99 GLY A C 1
ATOM 808 O O . GLY A 1 99 ? 26.710 8.424 -4.198 1.00 45.91 99 GLY A O 1
#

pLDDT: mean 89.92, std 13.66, range [44.03, 98.69]

Foldseek 3Di:
DPDALLVLLVVLQVQLVVLQVVLVVCVVVVVNLSSLQSPLSSLQSNLSSQCSVVPDPDDDDSQSLVSLVVVCVVPVVSVVCNVVSNVSVVSNPPPPDDD

Organism: NCBI:txid1123369

InterPro domains:
  IPR007842 HEPN domain [PF05168] (9-98)
  IPR007842 HEPN domain [PS50910] (13-99)
  IPR007842 HEPN domain [SM00748] (13-97)